Protein AF-A0A3A0C4M5-F1 (afdb_monomer_lite)

Foldseek 3Di:
DDPPPPPDPPPPDDDDDDADPPRDDDDPVSVVVSVVVVVVVCVVCVVPDDDPDDDDQDFDADPVRHTDAPDPVSDDDDDVVVVVVVPPDD

Sequence (90 aa):
MRKNRKDKPESNAFKIRLRGKDGAPLSMKEVRDGLYEAVRRLLPYACSYRVKWLTAYLVAIDEDGNEVRFNAKGEWTIYPYKCAADEFDS

pLDDT: mean 83.12, std 16.62, range [39.94, 96.75]

Secondary structure (DSSP, 8-state):
------------PPPP----GGGPPPPHHHHHHHHHHHHHHHGGGTTT---S-------EE-TTS-EE-SSTTS-----HHHHTTTTS--

Structure (mmCIF, N/CA/C/O backbone):
data_AF-A0A3A0C4M5-F1
#
_entry.id   AF-A0A3A0C4M5-F1
#
loop_
_atom_site.group_PDB
_atom_site.id
_atom_site.type_symbol
_atom_site.label_atom_id
_atom_site.label_alt_id
_atom_site.label_comp_id
_atom_site.label_asym_id
_atom_site.label_entity_id
_atom_site.label_seq_id
_atom_site.pdbx_PDB_ins_code
_atom_site.Cartn_x
_atom_site.Cartn_y
_atom_site.Cartn_z
_atom_site.occupancy
_atom_site.B_iso_or_equiv
_atom_site.auth_seq_id
_atom_site.auth_comp_id
_atom_site.auth_asym_id
_atom_site.auth_atom_id
_atom_site.pdbx_PDB_model_num
ATOM 1 N N . MET A 1 1 ? -8.539 -30.311 20.826 1.00 41.38 1 MET A N 1
ATOM 2 C CA . MET A 1 1 ? -8.071 -30.490 19.432 1.00 41.38 1 MET A CA 1
ATOM 3 C C . MET A 1 1 ? -7.172 -29.321 19.040 1.00 41.38 1 MET A C 1
ATOM 5 O O . MET A 1 1 ? -7.661 -28.203 18.936 1.00 41.38 1 MET A O 1
ATOM 9 N N . ARG A 1 2 ? -5.861 -29.540 18.875 1.00 45.56 2 ARG A N 1
ATOM 10 C CA . ARG A 1 2 ? -4.945 -28.529 18.318 1.00 45.56 2 ARG A CA 1
ATOM 11 C C . ARG A 1 2 ? -5.150 -28.509 16.800 1.00 45.56 2 ARG A C 1
ATOM 13 O O . ARG A 1 2 ? -4.960 -29.532 16.153 1.00 45.56 2 ARG A O 1
ATOM 20 N N . LYS A 1 3 ? -5.596 -27.382 16.236 1.00 46.66 3 LYS A N 1
ATOM 21 C CA . LYS A 1 3 ? -5.660 -27.199 14.778 1.00 46.66 3 LYS A CA 1
ATOM 22 C C . LYS A 1 3 ? -4.233 -27.306 14.231 1.00 46.66 3 LYS A C 1
ATOM 24 O O . LYS A 1 3 ? -3.417 -26.436 14.522 1.00 46.66 3 LYS A O 1
ATOM 29 N N . ASN A 1 4 ? -3.953 -28.349 13.448 1.00 46.91 4 ASN A N 1
ATOM 30 C CA . ASN A 1 4 ? -2.770 -28.422 12.593 1.00 46.91 4 ASN A CA 1
ATOM 31 C C . ASN A 1 4 ? -2.791 -27.206 11.662 1.00 46.91 4 ASN A C 1
ATOM 33 O O . ASN A 1 4 ? -3.516 -27.180 10.665 1.00 46.91 4 ASN A O 1
ATOM 37 N N . ARG A 1 5 ? -2.018 -26.174 12.004 1.00 55.75 5 ARG A N 1
ATOM 38 C CA . ARG A 1 5 ? -1.667 -25.114 11.066 1.00 55.75 5 ARG A CA 1
ATOM 39 C C . ARG A 1 5 ? -0.759 -25.804 10.051 1.00 55.75 5 ARG A C 1
ATOM 41 O O . ARG A 1 5 ? 0.396 -26.056 10.353 1.00 55.75 5 ARG A O 1
ATOM 48 N N . LYS A 1 6 ? -1.306 -26.222 8.903 1.00 49.34 6 LYS A N 1
ATOM 49 C CA . LYS A 1 6 ? -0.475 -26.615 7.760 1.00 49.34 6 LYS A CA 1
ATOM 50 C C . LYS A 1 6 ? 0.457 -25.435 7.507 1.00 49.34 6 LYS A C 1
ATOM 52 O O . LYS A 1 6 ? -0.039 -24.360 7.157 1.00 49.34 6 LYS A O 1
ATOM 57 N N . ASP A 1 7 ? 1.749 -25.619 7.752 1.00 58.59 7 ASP A N 1
ATOM 58 C CA . ASP A 1 7 ? 2.771 -24.657 7.369 1.00 58.59 7 ASP A CA 1
ATOM 59 C C . ASP A 1 7 ? 2.592 -24.397 5.876 1.00 58.59 7 ASP A C 1
ATOM 61 O O . ASP A 1 7 ? 2.753 -25.285 5.036 1.00 58.59 7 ASP A O 1
ATOM 65 N N . LYS A 1 8 ? 2.109 -23.195 5.542 1.00 60.22 8 LYS A N 1
ATOM 66 C CA . LYS A 1 8 ? 2.088 -22.756 4.150 1.00 60.22 8 LYS A CA 1
ATOM 67 C C . LYS A 1 8 ? 3.548 -22.738 3.699 1.00 60.22 8 LYS A C 1
ATOM 69 O O . LYS A 1 8 ? 4.366 -22.218 4.458 1.00 60.22 8 LYS A O 1
ATOM 74 N N . PRO A 1 9 ? 3.870 -23.268 2.506 1.00 55.84 9 PRO A N 1
ATOM 75 C CA . PRO A 1 9 ? 5.230 -23.203 1.991 1.00 55.84 9 PRO A CA 1
ATOM 76 C C . PRO A 1 9 ? 5.709 -21.754 2.068 1.00 55.84 9 PRO A C 1
ATOM 78 O O . PRO A 1 9 ? 4.966 -20.841 1.683 1.00 55.84 9 PRO A O 1
ATOM 81 N N . GLU A 1 10 ? 6.899 -21.541 2.634 1.00 61.50 10 GLU A N 1
ATOM 82 C CA . GLU A 1 10 ? 7.487 -20.210 2.701 1.00 61.50 10 GLU A CA 1
ATOM 83 C C . GLU A 1 10 ? 7.575 -19.663 1.279 1.00 61.50 10 GLU A C 1
ATOM 85 O O . GLU A 1 10 ? 8.229 -20.213 0.395 1.00 61.50 10 GLU A O 1
ATOM 90 N N . SER A 1 11 ? 6.818 -18.600 1.029 1.00 74.31 11 SER A N 1
ATOM 91 C CA . SER A 1 11 ? 6.866 -17.907 -0.245 1.00 74.31 11 SER A CA 1
ATOM 92 C C . SER A 1 11 ? 8.238 -17.252 -0.365 1.00 74.31 11 SER A C 1
ATOM 94 O O . SER A 1 11 ? 8.577 -16.431 0.484 1.00 74.31 11 SER A O 1
ATOM 96 N N . ASN A 1 12 ? 8.956 -17.485 -1.467 1.00 81.50 12 ASN A N 1
ATOM 97 C CA . ASN A 1 12 ? 10.185 -16.754 -1.836 1.00 81.50 12 ASN A CA 1
ATOM 98 C C . ASN A 1 12 ? 9.937 -15.254 -2.136 1.00 81.50 12 ASN A C 1
ATOM 100 O O . ASN A 1 12 ? 10.722 -14.603 -2.821 1.00 81.50 12 ASN A O 1
ATOM 104 N N . ALA A 1 13 ? 8.813 -14.698 -1.683 1.00 85.31 13 ALA A N 1
ATOM 105 C CA . ALA A 1 13 ? 8.440 -13.316 -1.924 1.00 85.31 13 ALA A CA 1
ATOM 106 C C . ALA A 1 13 ? 9.122 -12.410 -0.898 1.00 85.31 13 ALA A C 1
ATOM 108 O O . ALA A 1 13 ? 9.057 -12.652 0.309 1.00 85.31 13 ALA A O 1
ATOM 109 N N . PHE A 1 14 ? 9.712 -11.318 -1.377 1.00 88.25 14 PHE A N 1
ATOM 110 C CA . PHE A 1 14 ? 10.237 -10.279 -0.508 1.00 88.25 14 PHE A CA 1
ATOM 111 C C . PHE A 1 14 ? 9.082 -9.524 0.166 1.00 88.25 14 PHE A C 1
ATOM 113 O O . PHE A 1 14 ? 8.209 -8.972 -0.505 1.00 88.25 14 PHE A O 1
ATOM 120 N N . LYS A 1 15 ? 9.050 -9.513 1.503 1.00 91.25 15 LYS A N 1
ATOM 121 C CA . LYS A 1 15 ? 7.964 -8.900 2.279 1.00 91.25 15 LYS A CA 1
ATOM 122 C C . LYS A 1 15 ? 8.326 -7.475 2.693 1.00 91.25 15 LYS A C 1
ATOM 124 O O . LYS A 1 15 ? 9.219 -7.274 3.509 1.00 91.25 15 LYS A O 1
ATOM 129 N N . ILE A 1 16 ? 7.551 -6.504 2.218 1.00 91.81 16 ILE A N 1
ATOM 130 C CA . ILE A 1 16 ? 7.615 -5.104 2.654 1.00 91.81 16 ILE A CA 1
ATOM 131 C C . ILE A 1 16 ? 6.511 -4.881 3.695 1.00 91.81 16 ILE A C 1
ATOM 133 O O . ILE A 1 16 ? 5.358 -5.243 3.466 1.00 91.81 16 ILE A O 1
ATOM 137 N N . ARG A 1 17 ? 6.855 -4.329 4.865 1.00 92.19 17 ARG A N 1
ATOM 138 C CA . ARG A 1 17 ? 5.892 -3.997 5.931 1.00 92.19 17 ARG A CA 1
ATOM 139 C C . ARG A 1 17 ? 6.002 -2.514 6.254 1.00 92.19 17 ARG A C 1
ATOM 141 O O . ARG A 1 17 ? 7.043 -2.086 6.738 1.00 92.19 17 ARG A O 1
ATOM 148 N N . LEU A 1 18 ? 4.924 -1.770 6.041 1.00 93.25 18 LEU A N 1
ATOM 149 C CA . LEU A 1 18 ? 4.769 -0.403 6.537 1.00 93.25 18 LEU A CA 1
ATOM 150 C C . LEU A 1 18 ? 3.997 -0.467 7.855 1.00 93.25 18 LEU A C 1
ATOM 152 O O . LEU A 1 18 ? 2.990 -1.171 7.932 1.00 93.25 18 LEU A O 1
ATOM 156 N N . ARG A 1 19 ? 4.490 0.192 8.905 1.00 93.62 19 ARG A N 1
ATOM 157 C CA . ARG A 1 19 ? 3.831 0.239 10.217 1.00 93.62 19 ARG A CA 1
ATOM 158 C C . ARG A 1 19 ? 4.063 1.585 10.882 1.00 93.62 19 ARG A C 1
ATOM 160 O O . ARG A 1 19 ? 5.157 2.131 10.752 1.00 93.62 19 ARG A O 1
ATOM 167 N N . GLY A 1 20 ? 3.062 2.063 11.615 1.00 91.81 20 GLY A N 1
ATOM 168 C CA . GLY A 1 20 ? 3.221 3.214 12.490 1.00 91.81 20 GLY A CA 1
ATOM 169 C C . GLY A 1 20 ? 4.101 2.882 13.689 1.00 91.81 20 GLY A C 1
ATOM 170 O O . GLY A 1 20 ? 4.354 1.711 14.014 1.00 91.81 20 GLY A O 1
ATOM 171 N N . LYS A 1 21 ? 4.576 3.936 14.349 1.00 91.75 21 LYS A N 1
ATOM 172 C CA . LYS A 1 21 ? 5.329 3.822 15.596 1.00 91.75 21 LYS A CA 1
ATOM 173 C C . LYS A 1 21 ? 4.483 3.081 16.638 1.00 91.75 21 LYS A C 1
ATOM 175 O O . LYS A 1 21 ? 3.285 3.321 16.742 1.00 91.75 21 LYS A O 1
ATOM 180 N N . ASP A 1 22 ? 5.099 2.141 17.351 1.00 92.06 22 ASP A N 1
ATOM 181 C CA . ASP A 1 22 ? 4.458 1.343 18.410 1.00 92.06 22 ASP A CA 1
ATOM 182 C C . ASP A 1 22 ? 3.185 0.588 17.969 1.00 92.06 22 ASP A C 1
ATOM 184 O O . ASP A 1 22 ? 2.368 0.179 18.788 1.00 92.06 22 ASP A O 1
ATOM 188 N N . GLY A 1 23 ? 3.023 0.355 16.660 1.00 87.06 23 GLY A N 1
ATOM 189 C CA . GLY A 1 23 ? 1.854 -0.327 16.105 1.00 87.06 23 GLY A CA 1
ATOM 190 C C . GLY A 1 23 ? 0.629 0.566 15.907 1.00 87.06 23 GLY A C 1
ATOM 191 O O . GLY A 1 23 ? -0.425 0.037 15.559 1.00 87.06 23 GLY A O 1
ATOM 192 N N . ALA A 1 24 ? 0.764 1.885 16.079 1.00 92.38 24 ALA A N 1
ATOM 193 C CA . ALA A 1 24 ? -0.299 2.830 15.771 1.00 92.38 24 ALA A CA 1
ATOM 194 C C . ALA A 1 24 ? -0.737 2.725 14.292 1.00 92.38 24 ALA A C 1
ATOM 196 O O . ALA A 1 24 ? 0.098 2.436 13.418 1.00 92.38 24 ALA A O 1
ATOM 197 N N . PRO A 1 25 ? -2.028 2.966 13.993 1.00 93.81 25 PRO A N 1
ATOM 198 C CA . PRO A 1 25 ? -2.506 3.115 12.625 1.00 93.81 25 PRO A CA 1
ATOM 199 C C . PRO A 1 25 ? -1.723 4.200 11.881 1.00 93.81 25 PRO A C 1
ATOM 201 O O . PRO A 1 25 ? -1.343 5.216 12.458 1.00 93.81 25 PRO A O 1
ATOM 204 N N . LEU A 1 26 ? -1.482 3.975 10.592 1.00 94.44 26 LEU A N 1
ATOM 205 C CA . LEU A 1 26 ? -0.850 4.963 9.724 1.00 94.44 26 LEU A CA 1
ATOM 206 C C . LEU A 1 26 ? -1.906 5.935 9.200 1.00 94.44 26 LEU A C 1
ATOM 208 O O . LEU A 1 26 ? -2.962 5.510 8.730 1.00 94.44 26 LEU A O 1
ATOM 212 N N . SER A 1 27 ? -1.588 7.226 9.183 1.00 93.88 27 SER A N 1
ATOM 213 C CA . SER A 1 27 ? -2.338 8.188 8.378 1.00 93.88 27 SER A CA 1
ATOM 214 C C . SER A 1 27 ? -2.130 7.927 6.882 1.00 93.88 27 SER A C 1
ATOM 216 O O . SER A 1 27 ? -1.114 7.370 6.457 1.00 93.88 27 SER A O 1
ATOM 218 N N . MET A 1 28 ? -3.049 8.405 6.038 1.00 92.50 28 MET A N 1
ATOM 219 C CA . MET A 1 28 ? -2.912 8.265 4.578 1.00 92.50 28 MET A CA 1
ATOM 220 C C . MET A 1 28 ? -1.639 8.931 4.028 1.00 92.50 28 MET A C 1
ATOM 222 O O . MET A 1 28 ? -1.054 8.438 3.063 1.00 92.50 28 MET A O 1
ATOM 226 N N . LYS A 1 29 ? -1.173 10.022 4.656 1.00 95.69 29 LYS A N 1
ATOM 227 C CA . LYS A 1 29 ? 0.093 10.680 4.293 1.00 95.69 29 LYS A CA 1
ATOM 228 C C . LYS A 1 29 ? 1.290 9.772 4.578 1.00 95.69 29 LYS A C 1
ATOM 230 O O . LYS A 1 29 ? 2.142 9.608 3.713 1.00 95.69 29 LYS A O 1
ATOM 235 N N . GLU A 1 30 ? 1.319 9.122 5.739 1.00 95.69 30 GLU A N 1
ATOM 236 C CA . GLU A 1 30 ? 2.393 8.185 6.086 1.00 95.69 30 GLU A CA 1
ATOM 237 C C . GLU A 1 30 ? 2.362 6.919 5.222 1.00 95.69 30 GLU A C 1
ATOM 239 O O . GLU A 1 30 ? 3.418 6.405 4.859 1.00 95.69 30 GLU A O 1
ATOM 244 N N . VAL A 1 31 ? 1.174 6.432 4.837 1.00 95.25 31 VAL A N 1
ATOM 245 C CA . VAL A 1 31 ? 1.048 5.335 3.861 1.00 95.25 31 VAL A CA 1
ATOM 246 C C . VAL A 1 31 ? 1.687 5.734 2.530 1.00 95.25 31 VAL A C 1
ATOM 248 O O . VAL A 1 31 ? 2.509 4.985 2.001 1.00 95.25 31 VAL A O 1
ATOM 251 N N . ARG A 1 32 ? 1.354 6.921 2.005 1.00 94.81 32 ARG A N 1
ATOM 252 C CA . ARG A 1 32 ? 1.936 7.457 0.766 1.00 94.81 32 ARG A CA 1
ATOM 253 C C . ARG A 1 32 ? 3.461 7.547 0.859 1.00 94.81 32 ARG A C 1
ATOM 255 O O . ARG A 1 32 ? 4.160 7.009 0.003 1.00 94.81 32 ARG A O 1
ATOM 262 N N . ASP A 1 33 ? 3.973 8.198 1.899 1.00 96.00 33 ASP A N 1
ATOM 263 C CA . ASP A 1 33 ? 5.410 8.440 2.061 1.00 96.00 33 ASP A CA 1
ATOM 264 C C . ASP A 1 33 ? 6.176 7.120 2.273 1.00 96.00 33 ASP A C 1
ATOM 266 O O . ASP A 1 33 ? 7.239 6.902 1.688 1.00 96.00 33 ASP A O 1
ATOM 270 N N . GLY A 1 34 ? 5.594 6.181 3.025 1.00 95.25 34 GLY A N 1
ATOM 271 C CA . GLY A 1 34 ? 6.139 4.839 3.216 1.00 95.25 34 GLY A CA 1
ATOM 272 C C . GLY A 1 34 ? 6.198 4.015 1.926 1.00 95.25 34 GLY A C 1
ATOM 273 O O . GLY A 1 34 ? 7.184 3.312 1.692 1.00 95.25 34 GLY A O 1
ATOM 274 N N . LEU A 1 35 ? 5.183 4.114 1.060 1.00 94.50 35 LEU A N 1
ATOM 275 C CA . LEU A 1 35 ? 5.197 3.466 -0.256 1.00 94.50 35 LEU A CA 1
ATOM 276 C C . LEU A 1 35 ? 6.265 4.075 -1.175 1.00 94.50 35 LEU A C 1
ATOM 278 O O . LEU A 1 35 ? 6.976 3.323 -1.843 1.00 94.50 35 LEU A O 1
ATOM 282 N N . TYR A 1 36 ? 6.438 5.400 -1.172 1.00 95.44 36 TYR A N 1
ATOM 283 C CA . TYR A 1 36 ? 7.518 6.046 -1.926 1.00 95.44 36 TYR A CA 1
ATOM 284 C C . TYR A 1 36 ? 8.901 5.593 -1.458 1.00 95.44 36 TYR A C 1
ATOM 286 O O . TYR A 1 36 ? 9.747 5.254 -2.285 1.00 95.44 36 TYR A O 1
ATOM 294 N N . GLU A 1 37 ? 9.128 5.514 -0.147 1.00 96.75 37 GLU A N 1
ATOM 295 C CA . GLU A 1 37 ? 10.393 5.011 0.395 1.00 96.75 37 GLU A CA 1
ATOM 296 C C . GLU A 1 37 ? 10.621 3.536 0.029 1.00 96.75 37 GLU A C 1
ATOM 298 O O . GLU A 1 37 ? 11.739 3.148 -0.317 1.00 96.75 37 GLU A O 1
ATOM 303 N N . ALA A 1 38 ? 9.571 2.707 0.045 1.00 94.69 38 ALA A N 1
ATOM 304 C CA . ALA A 1 38 ? 9.666 1.317 -0.390 1.00 94.69 38 ALA A CA 1
ATOM 305 C C . ALA A 1 38 ? 10.105 1.215 -1.859 1.00 94.69 38 ALA A C 1
ATOM 307 O O . ALA A 1 38 ? 11.028 0.461 -2.166 1.00 94.69 38 ALA A O 1
ATOM 308 N N . VAL A 1 39 ? 9.507 2.011 -2.753 1.00 93.38 39 VAL A N 1
ATOM 309 C CA .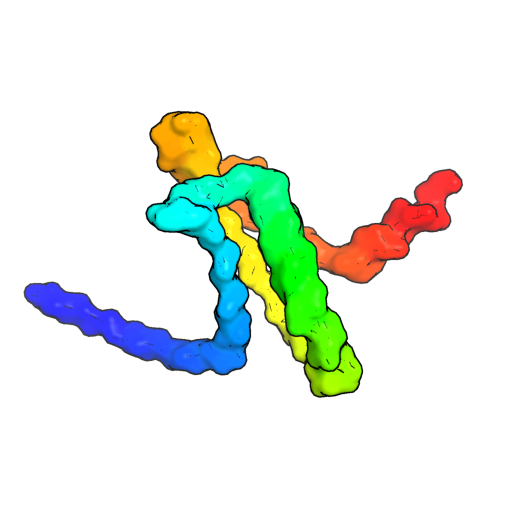 VAL A 1 39 ? 9.925 2.088 -4.162 1.00 93.38 39 VAL A CA 1
ATOM 310 C C . VAL A 1 39 ? 11.369 2.569 -4.270 1.00 93.38 39 VAL A C 1
ATOM 312 O O . VAL A 1 39 ? 12.169 1.927 -4.949 1.00 93.38 39 VAL A O 1
ATOM 315 N N . ARG A 1 40 ? 11.745 3.634 -3.552 1.00 95.75 40 ARG A N 1
ATOM 316 C CA . ARG A 1 40 ? 13.111 4.178 -3.562 1.00 95.75 40 ARG A CA 1
ATOM 317 C C . ARG A 1 40 ? 14.156 3.124 -3.194 1.00 95.75 40 ARG A C 1
ATOM 319 O O . ARG A 1 40 ? 15.219 3.083 -3.804 1.00 95.75 40 ARG A O 1
ATOM 326 N N . ARG A 1 41 ? 13.849 2.241 -2.239 1.00 95.44 41 ARG A N 1
ATOM 327 C CA . ARG A 1 41 ? 14.722 1.121 -1.841 1.00 95.44 41 ARG A CA 1
ATOM 328 C C . ARG A 1 41 ? 14.798 -0.001 -2.873 1.00 95.44 41 ARG A C 1
ATOM 330 O O . ARG A 1 41 ? 15.780 -0.735 -2.876 1.00 95.44 41 ARG A O 1
ATOM 337 N N . LEU A 1 42 ? 13.790 -0.145 -3.732 1.00 93.50 42 LEU A N 1
ATOM 338 C CA . LEU A 1 42 ? 13.785 -1.128 -4.815 1.00 93.50 42 LEU A CA 1
ATOM 339 C C . LEU A 1 42 ? 14.537 -0.638 -6.061 1.00 93.50 42 LEU A C 1
ATOM 341 O O . LEU A 1 42 ? 15.087 -1.462 -6.787 1.00 93.50 42 LEU A O 1
ATOM 345 N N . LEU A 1 43 ? 14.609 0.678 -6.299 1.00 93.69 43 LEU A N 1
ATOM 346 C CA . LEU A 1 43 ? 15.242 1.255 -7.496 1.00 93.69 43 LEU A CA 1
ATOM 347 C C . LEU A 1 43 ? 16.688 0.789 -7.761 1.00 93.69 43 LEU A C 1
ATOM 349 O O . LEU A 1 43 ? 16.986 0.496 -8.919 1.00 93.69 43 LEU A O 1
ATOM 353 N N . PRO A 1 44 ? 17.578 0.633 -6.759 1.00 95.88 44 PRO A N 1
ATOM 354 C CA . PRO A 1 44 ? 18.932 0.122 -6.994 1.00 95.88 44 PRO A CA 1
ATOM 355 C C . PRO A 1 44 ? 18.983 -1.273 -7.638 1.00 95.88 44 PRO A C 1
ATOM 357 O O . PRO A 1 44 ? 19.988 -1.643 -8.237 1.00 95.88 44 PRO A O 1
ATOM 360 N N . TYR A 1 45 ? 17.905 -2.052 -7.534 1.00 94.88 45 TYR A N 1
ATOM 361 C CA . TYR A 1 45 ? 17.798 -3.409 -8.069 1.00 94.88 45 TYR A CA 1
ATOM 362 C C . TYR A 1 45 ? 17.200 -3.455 -9.488 1.00 94.88 45 TYR A C 1
ATOM 364 O O . TYR A 1 45 ? 17.137 -4.529 -10.089 1.00 94.88 45 TYR A O 1
ATOM 372 N N . ALA A 1 46 ? 16.778 -2.316 -10.048 1.00 91.25 46 ALA A N 1
ATOM 373 C CA . ALA A 1 46 ? 16.026 -2.256 -11.305 1.00 91.25 46 ALA A CA 1
ATOM 374 C C . ALA A 1 46 ? 16.801 -2.776 -12.530 1.00 91.25 46 ALA A C 1
ATOM 376 O O . ALA A 1 46 ? 16.194 -3.316 -13.452 1.00 91.25 46 ALA A O 1
ATOM 377 N N . CYS A 1 47 ? 18.133 -2.660 -12.540 1.00 89.81 47 CYS A N 1
ATOM 378 C CA . CYS A 1 47 ? 18.957 -3.143 -13.653 1.00 89.81 47 CYS A CA 1
ATOM 379 C C . CYS A 1 47 ? 19.052 -4.675 -13.712 1.00 89.81 47 CYS A C 1
ATOM 381 O O . CYS A 1 47 ? 19.260 -5.234 -14.786 1.00 89.81 47 CYS A O 1
ATOM 383 N N . SER A 1 48 ? 18.898 -5.352 -12.570 1.00 94.62 48 SER A N 1
ATOM 384 C CA . SER A 1 48 ? 19.161 -6.792 -12.444 1.00 94.62 48 SER A CA 1
ATOM 385 C C . SER A 1 48 ? 17.896 -7.626 -12.252 1.00 94.62 48 SER A C 1
ATOM 387 O O . SER A 1 48 ? 17.919 -8.833 -12.487 1.00 94.62 48 SER A O 1
ATOM 389 N N . TYR A 1 49 ? 16.789 -7.011 -11.827 1.00 93.50 49 TYR A N 1
ATOM 390 C CA . TYR A 1 49 ? 15.584 -7.733 -11.430 1.00 93.50 49 TYR A CA 1
ATOM 391 C C . TYR A 1 49 ? 14.317 -7.106 -12.012 1.00 93.50 49 TYR A C 1
ATOM 393 O O . TYR A 1 49 ? 14.200 -5.891 -12.158 1.00 93.50 49 TYR A O 1
ATOM 401 N N . ARG A 1 50 ? 13.325 -7.956 -12.304 1.00 90.88 50 ARG A N 1
ATOM 402 C CA . ARG A 1 50 ? 11.969 -7.551 -12.699 1.00 90.88 50 ARG A CA 1
ATOM 403 C C . ARG A 1 50 ? 10.951 -8.126 -11.722 1.00 90.88 50 ARG A C 1
ATOM 405 O O . ARG A 1 50 ? 11.055 -9.283 -11.317 1.00 90.88 50 ARG A O 1
ATOM 412 N N . VAL A 1 51 ? 9.942 -7.332 -11.378 1.00 90.06 51 VAL A N 1
ATOM 413 C CA . VAL A 1 51 ? 8.828 -7.770 -10.528 1.00 90.06 51 VAL A CA 1
ATOM 414 C C . VAL A 1 51 ? 7.781 -8.465 -11.399 1.00 90.06 51 VAL A C 1
ATOM 416 O O . VAL A 1 51 ? 7.226 -7.851 -12.304 1.00 90.06 51 VAL A O 1
ATOM 419 N N . LYS A 1 52 ? 7.502 -9.749 -11.133 1.00 90.69 52 LYS A N 1
ATOM 420 C CA . LYS A 1 52 ? 6.478 -10.520 -11.866 1.00 90.69 52 LYS A CA 1
ATOM 421 C C . LYS A 1 52 ? 5.052 -10.060 -11.531 1.00 90.69 52 LYS A C 1
ATOM 423 O O . LYS A 1 52 ? 4.203 -10.024 -12.413 1.00 90.69 52 LYS A O 1
ATOM 428 N N . TRP A 1 53 ? 4.789 -9.755 -10.262 1.00 88.50 53 TRP A N 1
ATOM 429 C CA . TRP A 1 53 ? 3.533 -9.199 -9.748 1.00 88.50 53 TRP A CA 1
ATOM 430 C C . TRP A 1 53 ? 3.771 -8.606 -8.351 1.00 88.50 53 TRP A C 1
ATOM 432 O O . TRP A 1 53 ? 4.689 -9.027 -7.646 1.00 88.50 53 TRP A O 1
ATOM 442 N N . LEU A 1 54 ? 2.943 -7.640 -7.952 1.00 89.50 54 LEU A N 1
ATOM 443 C CA . LEU A 1 54 ? 2.917 -7.053 -6.612 1.00 89.50 54 LEU A CA 1
ATOM 444 C C . LEU A 1 54 ? 1.457 -6.884 -6.189 1.00 89.50 54 LEU A C 1
ATOM 446 O O . LEU A 1 54 ? 0.648 -6.361 -6.949 1.00 89.50 54 LEU A O 1
ATOM 450 N N . THR A 1 55 ? 1.137 -7.294 -4.966 1.00 90.38 55 THR A N 1
ATOM 451 C CA . THR A 1 55 ? -0.169 -7.042 -4.350 1.00 90.38 55 THR A CA 1
ATOM 452 C C . THR A 1 55 ? 0.049 -6.299 -3.043 1.00 90.38 55 THR A C 1
ATOM 454 O O . THR A 1 55 ? 0.816 -6.756 -2.194 1.00 90.38 55 THR A O 1
ATOM 457 N N . ALA A 1 56 ? -0.632 -5.168 -2.876 1.00 88.88 56 ALA A N 1
ATOM 458 C CA . ALA A 1 56 ? -0.677 -4.428 -1.625 1.00 88.88 56 ALA A CA 1
ATOM 459 C C . ALA A 1 56 ? -2.048 -4.642 -0.978 1.00 88.88 56 ALA A C 1
ATOM 461 O O . ALA A 1 56 ? -3.068 -4.245 -1.534 1.00 88.88 56 ALA A O 1
ATOM 462 N N . TYR A 1 57 ? -2.068 -5.285 0.187 1.00 88.31 57 TYR A N 1
ATOM 463 C CA . TYR A 1 57 ? -3.278 -5.410 0.993 1.00 88.31 57 TYR A CA 1
ATOM 464 C C . TYR A 1 57 ? -3.341 -4.228 1.951 1.00 88.31 57 TYR A C 1
ATOM 466 O O . TYR A 1 57 ? -2.452 -4.068 2.790 1.00 88.31 57 TYR A O 1
ATOM 474 N N . LEU A 1 58 ? -4.380 -3.410 1.816 1.00 88.19 58 LEU A N 1
ATOM 475 C CA . LEU A 1 58 ? -4.652 -2.297 2.711 1.00 88.19 58 LEU A CA 1
ATOM 476 C C . LEU A 1 58 ? -5.798 -2.688 3.643 1.00 88.19 58 LEU A C 1
ATOM 478 O O . LEU A 1 58 ? -6.871 -3.065 3.179 1.00 88.19 58 LEU A O 1
ATOM 482 N N . VAL A 1 59 ? -5.558 -2.591 4.946 1.00 91.75 59 VAL A N 1
ATOM 483 C CA . VAL A 1 59 ? -6.604 -2.650 5.969 1.00 91.75 59 VAL A CA 1
ATOM 484 C C . VAL A 1 59 ? -6.735 -1.237 6.507 1.00 91.75 59 VAL A C 1
ATOM 486 O O . VAL A 1 59 ? -5.769 -0.694 7.041 1.00 91.75 59 VAL A O 1
ATOM 489 N N . ALA A 1 60 ? -7.893 -0.629 6.285 1.00 92.88 60 ALA A N 1
ATOM 490 C CA . ALA A 1 60 ? -8.195 0.716 6.744 1.00 92.88 60 ALA A CA 1
ATOM 491 C C . ALA A 1 60 ? -9.193 0.644 7.892 1.00 92.88 60 ALA A C 1
ATOM 493 O O . ALA A 1 60 ? -10.036 -0.251 7.913 1.00 92.88 60 ALA A O 1
ATOM 494 N N . ILE A 1 61 ? -9.089 1.594 8.814 1.00 94.94 61 ILE A N 1
ATOM 495 C CA . ILE A 1 61 ? -10.035 1.776 9.908 1.00 94.94 61 ILE A CA 1
ATOM 496 C C . ILE A 1 61 ? -10.668 3.165 9.813 1.00 94.94 61 ILE A C 1
ATOM 498 O O . ILE A 1 61 ? -10.043 4.079 9.265 1.00 94.94 61 ILE A O 1
ATOM 502 N N . ASP A 1 62 ? -11.890 3.311 10.310 1.00 94.00 62 ASP A N 1
ATOM 503 C CA . ASP A 1 62 ? -12.525 4.614 10.519 1.00 94.00 62 ASP A CA 1
ATOM 504 C C . ASP A 1 62 ? -12.059 5.281 11.828 1.00 94.00 62 ASP A C 1
ATOM 506 O O . ASP A 1 62 ? -11.143 4.803 12.505 1.00 94.00 62 ASP A O 1
ATOM 510 N N . GLU A 1 63 ? -12.669 6.419 12.164 1.00 92.12 63 GLU 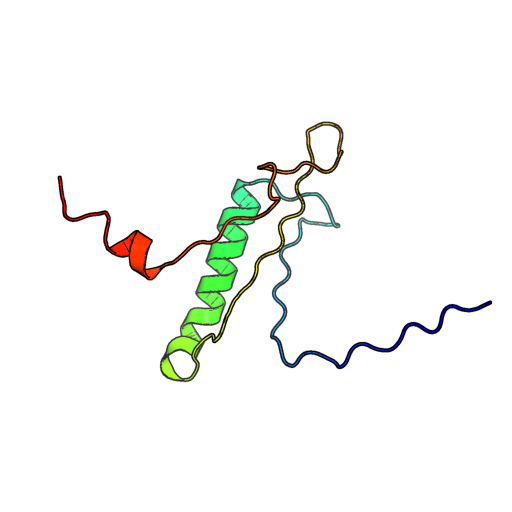A N 1
ATOM 511 C CA . GLU A 1 63 ? -12.365 7.197 13.372 1.00 92.12 63 GLU A CA 1
ATOM 512 C C . GLU A 1 63 ? -12.665 6.429 14.670 1.00 92.12 63 GLU A C 1
ATOM 514 O O . GLU A 1 63 ? -12.003 6.655 15.682 1.00 92.12 63 GLU A O 1
ATOM 519 N N . ASP A 1 64 ? -13.599 5.477 14.619 1.00 94.62 64 ASP A N 1
ATOM 520 C CA . ASP A 1 64 ? -13.987 4.618 15.740 1.00 94.62 64 ASP A CA 1
ATOM 521 C C . ASP A 1 64 ? -13.126 3.342 15.828 1.00 94.62 64 ASP A C 1
ATOM 523 O O . ASP A 1 64 ? -13.247 2.554 16.769 1.00 94.62 64 ASP A O 1
ATOM 527 N N . GLY A 1 65 ? -12.231 3.126 14.859 1.00 92.56 65 GLY A N 1
ATOM 528 C CA . GLY A 1 65 ? -11.344 1.970 14.790 1.00 92.56 65 GLY A CA 1
ATOM 529 C C . GLY A 1 65 ? -11.945 0.739 14.107 1.00 92.56 65 GLY A C 1
ATOM 530 O O . GLY A 1 65 ? -11.324 -0.328 14.139 1.00 92.56 65 GLY A O 1
ATOM 531 N N . ASN A 1 66 ? -13.114 0.855 13.473 1.00 95.88 66 ASN A N 1
ATOM 532 C CA . ASN A 1 66 ? -13.728 -0.252 12.743 1.00 95.88 66 ASN A CA 1
ATOM 533 C C . ASN A 1 66 ? -13.082 -0.420 11.371 1.00 95.88 66 ASN A C 1
ATOM 535 O O . ASN A 1 66 ? -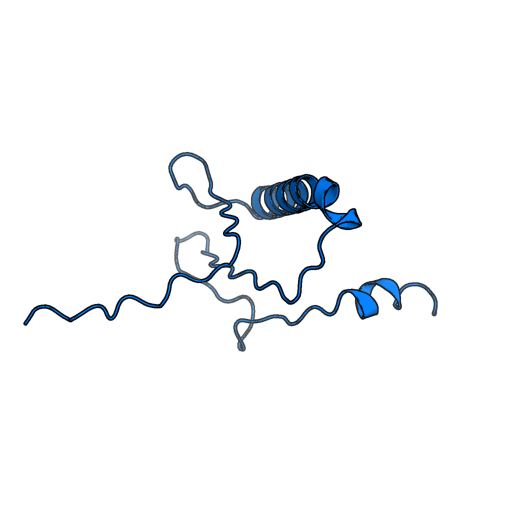12.833 0.559 10.672 1.00 95.88 66 ASN A O 1
ATOM 539 N N . GLU A 1 67 ? -12.851 -1.665 10.947 1.00 94.50 67 GLU A N 1
ATOM 540 C CA . GLU A 1 67 ? -12.330 -1.933 9.606 1.00 94.50 67 GLU A CA 1
ATOM 541 C C . GLU A 1 67 ? -13.328 -1.514 8.523 1.00 94.50 67 GLU A C 1
ATOM 543 O O . GLU A 1 67 ? -14.485 -1.942 8.510 1.00 94.50 67 GLU A O 1
ATOM 548 N N . VAL A 1 68 ? -12.847 -0.733 7.557 1.00 93.94 68 VAL A N 1
ATOM 549 C CA . VAL A 1 68 ? -13.648 -0.230 6.441 1.00 93.94 68 VAL A CA 1
ATOM 550 C C . VAL A 1 68 ? -13.121 -0.717 5.099 1.00 93.94 68 VAL A C 1
ATOM 552 O O . VAL A 1 68 ? -11.930 -0.968 4.903 1.00 93.94 68 VAL A O 1
ATOM 555 N N . ARG A 1 69 ? -14.034 -0.823 4.130 1.00 91.56 69 ARG A N 1
ATOM 556 C CA . ARG A 1 69 ? -13.707 -1.079 2.724 1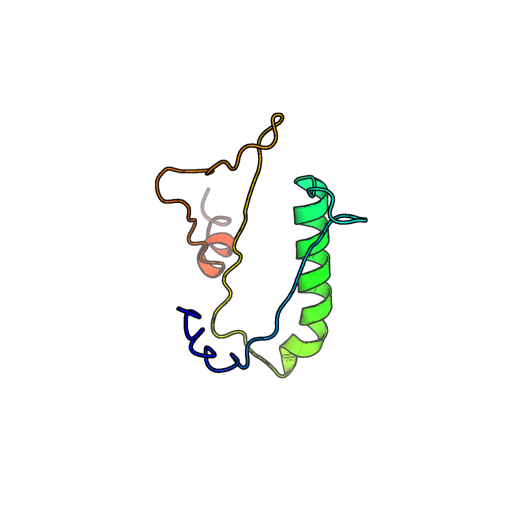.00 91.56 69 ARG A CA 1
ATOM 557 C C . ARG A 1 69 ? -13.953 0.174 1.902 1.00 91.56 69 ARG A C 1
ATOM 559 O O . ARG A 1 69 ? -15.005 0.791 2.012 1.00 91.56 69 ARG A O 1
ATOM 566 N N . PHE A 1 70 ? -13.021 0.484 1.008 1.00 87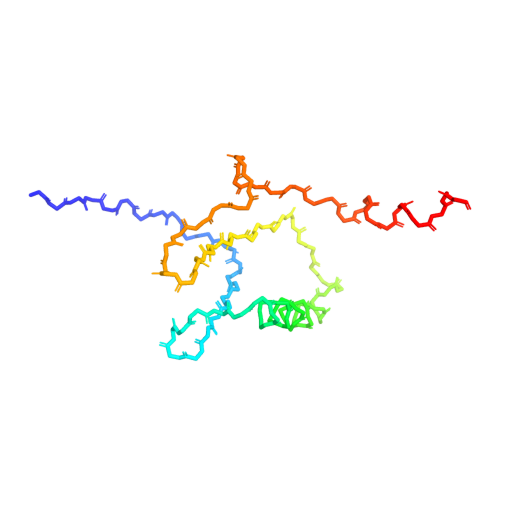.12 70 PHE A N 1
ATOM 567 C CA . PHE A 1 70 ? -13.146 1.630 0.101 1.00 87.12 70 PHE A CA 1
ATOM 568 C C . PHE A 1 70 ? -14.175 1.421 -1.013 1.00 87.12 70 PHE A C 1
ATOM 570 O O . PHE A 1 70 ? -14.688 2.385 -1.570 1.00 87.12 70 PHE A O 1
ATOM 577 N N . ASN A 1 71 ? -14.461 0.170 -1.380 1.00 88.31 71 ASN A N 1
ATOM 578 C CA . ASN A 1 71 ? -15.471 -0.163 -2.377 1.00 88.31 71 ASN A CA 1
ATOM 579 C C . ASN A 1 71 ? -16.086 -1.544 -2.086 1.00 88.31 71 ASN A C 1
ATOM 581 O O . ASN A 1 71 ? -15.547 -2.324 -1.296 1.00 88.31 71 ASN A O 1
ATOM 585 N N . ALA A 1 72 ? -17.194 -1.868 -2.758 1.00 87.25 72 ALA A N 1
ATOM 586 C CA . ALA A 1 72 ? -17.916 -3.125 -2.546 1.00 87.25 72 ALA A CA 1
ATOM 587 C C . ALA A 1 72 ? -17.090 -4.382 -2.883 1.00 87.25 72 ALA A C 1
ATOM 589 O O . ALA A 1 72 ? -17.239 -5.412 -2.227 1.00 87.25 72 ALA A O 1
ATOM 590 N N . LYS A 1 73 ? -16.203 -4.298 -3.884 1.00 87.94 73 LYS A N 1
ATOM 591 C CA . LYS A 1 73 ? -15.332 -5.408 -4.305 1.00 87.94 73 LYS A CA 1
ATOM 592 C C . LYS A 1 73 ? -14.146 -5.625 -3.357 1.00 87.94 73 LYS A C 1
ATOM 594 O O . LYS A 1 73 ? -13.605 -6.721 -3.318 1.00 87.94 73 LYS A O 1
ATOM 599 N N . GLY A 1 74 ? -13.762 -4.613 -2.578 1.00 87.81 74 GLY A N 1
ATOM 600 C CA . GLY A 1 74 ? -12.610 -4.646 -1.676 1.00 87.81 74 GLY A CA 1
ATOM 601 C C . GLY A 1 74 ? -11.252 -4.606 -2.382 1.00 87.81 74 GLY A C 1
ATOM 602 O O . GLY A 1 74 ? -10.238 -4.854 -1.737 1.00 87.81 74 GLY A O 1
ATOM 603 N N . GLU A 1 75 ? -11.211 -4.299 -3.680 1.00 89.12 75 GLU A N 1
ATOM 604 C CA . GLU A 1 75 ? -9.976 -4.293 -4.465 1.00 89.12 75 GLU A CA 1
ATOM 605 C C . GLU A 1 75 ? -9.977 -3.219 -5.556 1.00 89.12 75 GLU A C 1
ATOM 607 O O . GLU A 1 75 ? -11.027 -2.803 -6.058 1.00 89.12 75 GLU A O 1
ATOM 612 N N . TRP A 1 76 ? -8.773 -2.794 -5.932 1.00 86.38 76 TRP A N 1
ATOM 613 C CA . TRP A 1 76 ? -8.503 -2.031 -7.144 1.00 86.38 76 TRP A CA 1
ATOM 614 C C . TRP A 1 76 ? -7.447 -2.765 -7.962 1.00 86.38 76 TRP A C 1
ATOM 616 O O . TRP A 1 76 ? -6.447 -3.237 -7.418 1.00 86.38 76 TRP A O 1
ATOM 626 N N . THR A 1 77 ? -7.642 -2.821 -9.277 1.00 88.25 77 THR A N 1
ATOM 627 C CA . THR A 1 77 ? -6.612 -3.289 -10.206 1.00 88.25 77 THR A CA 1
ATOM 628 C C . THR A 1 77 ? -6.036 -2.090 -10.938 1.00 88.25 77 THR A C 1
ATOM 630 O O . THR A 1 77 ? -6.717 -1.460 -11.744 1.00 88.25 77 THR A O 1
ATOM 633 N N . ILE A 1 78 ? -4.778 -1.775 -10.645 1.00 85.50 78 ILE A N 1
ATOM 634 C CA . ILE A 1 78 ? -4.046 -0.685 -11.288 1.00 85.50 78 ILE A CA 1
ATOM 635 C C . ILE A 1 78 ? -3.136 -1.298 -12.349 1.00 85.50 78 ILE A C 1
ATOM 637 O O . ILE A 1 78 ? -2.357 -2.204 -12.055 1.00 85.50 78 ILE A O 1
ATOM 641 N N . TYR A 1 79 ? -3.230 -0.796 -13.580 1.00 86.25 79 TYR A N 1
ATOM 642 C CA . TYR A 1 79 ? -2.362 -1.177 -14.691 1.00 86.25 79 TYR A CA 1
ATOM 643 C C . TYR A 1 79 ? -1.410 -0.013 -14.991 1.00 86.25 79 TYR A C 1
ATOM 645 O O . TYR A 1 79 ? -1.819 0.915 -15.687 1.00 86.25 79 TYR A O 1
ATOM 653 N N . PRO A 1 80 ? -0.153 -0.030 -14.505 1.00 82.00 80 PRO A N 1
ATOM 654 C CA . PRO A 1 80 ? 0.736 1.132 -14.598 1.00 82.00 80 PRO A CA 1
ATOM 655 C C . PRO A 1 80 ? 0.962 1.646 -16.026 1.00 82.00 80 PRO A C 1
ATOM 657 O O . PRO A 1 80 ? 1.081 2.847 -16.233 1.00 82.00 80 PRO A O 1
ATOM 660 N N . TYR A 1 81 ? 0.963 0.752 -17.021 1.00 80.44 81 TYR A N 1
ATOM 661 C CA . TYR A 1 81 ? 1.111 1.121 -18.433 1.00 80.44 81 TYR A CA 1
ATOM 662 C C . TYR A 1 81 ? -0.081 1.910 -18.996 1.00 80.44 81 TYR A C 1
ATOM 664 O O . TYR A 1 81 ? 0.074 2.579 -20.008 1.00 80.44 81 TYR A O 1
ATOM 672 N N . LYS A 1 82 ? -1.260 1.834 -18.367 1.00 76.69 82 LYS A N 1
ATOM 673 C CA . LYS A 1 82 ? -2.417 2.660 -18.741 1.00 76.69 82 LYS A CA 1
ATOM 674 C C . LYS A 1 82 ? -2.320 4.051 -18.125 1.00 76.69 82 LYS A C 1
ATOM 676 O O . LYS A 1 82 ? -2.583 5.029 -18.801 1.00 76.69 82 LYS A O 1
ATOM 681 N N . CYS A 1 83 ? -1.827 4.145 -16.890 1.00 64.81 83 CYS A N 1
ATOM 682 C CA . CYS A 1 83 ? -1.658 5.426 -16.201 1.00 64.81 83 CYS A CA 1
ATOM 683 C C . CYS A 1 83 ? -0.685 6.382 -16.913 1.00 64.81 83 CYS A C 1
ATOM 685 O O . CYS A 1 83 ? -0.836 7.585 -16.779 1.00 64.81 83 CYS A O 1
ATOM 687 N N . ALA A 1 84 ? 0.297 5.863 -17.658 1.00 57.59 84 ALA A N 1
ATOM 688 C CA . ALA A 1 84 ? 1.223 6.677 -18.452 1.00 57.59 84 ALA A CA 1
ATOM 689 C C . ALA A 1 84 ? 0.696 7.030 -19.860 1.00 57.59 84 ALA A C 1
ATOM 691 O O . ALA A 1 84 ? 1.323 7.822 -20.556 1.00 57.59 84 ALA A O 1
ATOM 692 N N . ALA A 1 85 ? -0.405 6.412 -20.302 1.00 53.72 85 ALA A N 1
ATOM 693 C CA . ALA A 1 85 ? -0.970 6.596 -21.640 1.00 53.72 85 ALA A CA 1
ATOM 694 C C . ALA A 1 85 ? -2.133 7.607 -21.676 1.00 53.72 85 ALA A C 1
ATOM 696 O O . ALA A 1 85 ? -2.418 8.142 -22.740 1.00 53.72 85 ALA A O 1
ATOM 697 N N . ASP A 1 86 ? -2.760 7.908 -20.534 1.00 49.12 86 ASP A N 1
ATOM 698 C CA . ASP A 1 86 ? -3.906 8.830 -20.429 1.00 49.12 86 ASP A CA 1
ATOM 699 C C . ASP A 1 86 ? -3.518 10.335 -20.357 1.00 49.12 86 ASP A C 1
ATOM 701 O O . ASP A 1 86 ? -4.372 11.168 -20.070 1.00 49.12 86 ASP A O 1
ATOM 705 N N . GLU A 1 87 ? -2.259 10.726 -20.624 1.00 48.75 87 GLU A N 1
ATOM 706 C CA . GLU A 1 87 ? -1.804 12.141 -20.599 1.00 48.75 87 GLU A CA 1
ATOM 707 C C . GLU A 1 87 ? -1.588 12.796 -21.987 1.00 48.75 87 GLU A C 1
ATOM 709 O O . GLU A 1 87 ? -1.142 13.939 -22.049 1.00 48.75 87 GLU A O 1
ATOM 714 N N . PHE A 1 88 ? -1.921 12.136 -23.106 1.00 46.62 88 PHE A N 1
ATOM 715 C CA . PHE A 1 88 ? -1.687 12.688 -24.460 1.00 46.62 88 PHE A CA 1
ATOM 716 C C . PHE A 1 88 ? -2.895 12.670 -25.412 1.00 46.62 88 PHE A C 1
ATOM 718 O O . PHE A 1 88 ? -2.709 12.696 -26.624 1.00 46.62 88 PHE A O 1
ATOM 725 N N . ASP A 1 89 ? -4.122 12.679 -24.894 1.00 44.47 89 ASP A N 1
ATOM 726 C CA . ASP A 1 89 ? -5.310 12.960 -25.714 1.00 44.47 89 ASP A CA 1
ATOM 727 C C . ASP A 1 89 ? -6.255 13.902 -24.950 1.00 44.47 89 ASP A C 1
ATOM 729 O O . ASP A 1 89 ? -7.112 13.485 -24.167 1.00 44.47 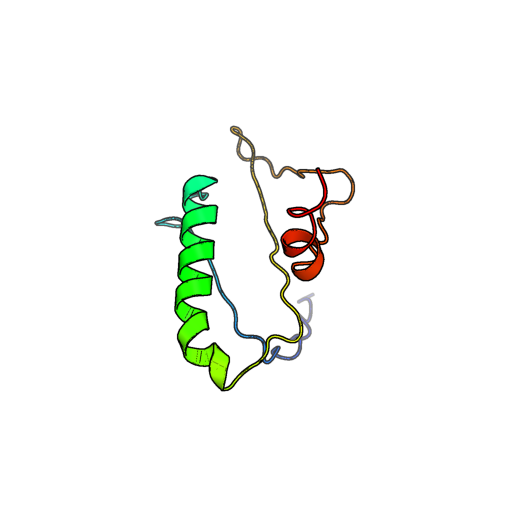89 ASP A O 1
ATOM 733 N N . SER A 1 90 ? -6.048 15.209 -25.121 1.00 39.94 90 SER A N 1
ATOM 734 C CA . SER A 1 90 ? -7.008 16.284 -24.825 1.00 39.94 90 SER A CA 1
ATOM 735 C C . SER A 1 90 ? -6.715 17.492 -25.704 1.00 39.94 90 SER A C 1
ATOM 737 O O . SER A 1 90 ? -5.524 17.860 -25.809 1.00 39.94 90 SER A O 1
#

Radius of gyration: 17.61 Å; chains: 1; bounding box: 37×47×45 Å